Protein AF-A0A522BUM7-F1 (afdb_monomer_lite)

Secondary structure (DSSP, 8-state):
-----PPPHHHHHHH---------------SB-SSSS-B--SSPPTT--

Sequence (49 aa):
MTVLDAVPYAEALAEFEPVIGLETHVELGTASKMFCGCATEFGAEPNTQ

Radius of gyration: 23.07 Å; chains: 1; bounding box: 35×34×51 Å

Foldseek 3Di:
DDDDPDDPPVVCVVPDDDDDDDDDDDDDPDQADPPDRHGPDPDDDPPPD

Structure (mmCIF, N/CA/C/O backbone):
data_AF-A0A522BUM7-F1
#
_entry.id   AF-A0A522BUM7-F1
#
loop_
_atom_site.group_PDB
_atom_site.id
_atom_site.type_symbol
_atom_site.label_atom_id
_atom_site.label_alt_id
_atom_site.label_comp_id
_atom_site.label_asym_id
_atom_site.label_entity_id
_atom_site.label_seq_id
_atom_site.pdbx_PDB_ins_code
_atom_site.Cartn_x
_atom_site.Cartn_y
_atom_site.Cartn_z
_atom_site.occupancy
_atom_site.B_iso_or_equiv
_atom_site.auth_seq_id
_atom_site.auth_comp_id
_atom_site.auth_asym_id
_atom_site.auth_atom_id
_atom_s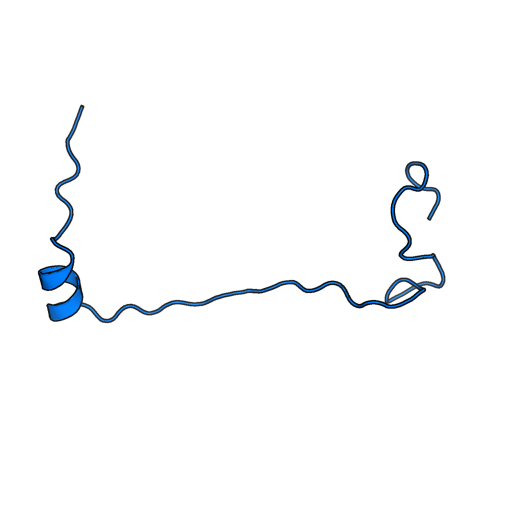ite.pdbx_PDB_model_num
ATOM 1 N N . MET A 1 1 ? 10.715 28.385 -24.714 1.00 50.78 1 MET A N 1
ATOM 2 C CA . MET A 1 1 ? 9.970 27.130 -24.501 1.00 50.78 1 MET A CA 1
ATOM 3 C C . MET A 1 1 ? 10.731 26.053 -25.250 1.00 50.78 1 MET A C 1
ATOM 5 O O . MET A 1 1 ? 10.612 25.975 -26.463 1.00 50.78 1 MET A O 1
ATOM 9 N N . THR A 1 2 ? 11.658 25.373 -24.579 1.00 57.94 2 THR A N 1
ATOM 10 C CA . THR A 1 2 ? 12.504 24.354 -25.211 1.00 57.94 2 THR A CA 1
ATOM 11 C C . THR A 1 2 ? 11.704 23.070 -25.350 1.00 57.94 2 THR A C 1
ATOM 13 O O . THR A 1 2 ? 11.179 22.552 -24.366 1.00 57.94 2 THR A O 1
ATOM 16 N N . VAL A 1 3 ? 11.573 22.608 -26.589 1.00 61.72 3 VAL A N 1
ATOM 17 C CA . VAL A 1 3 ? 11.062 21.279 -26.920 1.00 61.72 3 VAL A CA 1
ATOM 18 C C . VAL A 1 3 ? 12.085 20.277 -26.385 1.00 61.72 3 VAL A C 1
ATOM 20 O O . VAL A 1 3 ? 13.283 20.464 -26.583 1.00 61.72 3 VAL A O 1
ATOM 23 N N . LEU A 1 4 ? 11.634 19.280 -25.628 1.00 71.19 4 LEU A N 1
ATOM 24 C CA . LEU A 1 4 ? 12.500 18.208 -25.146 1.00 71.19 4 LEU A CA 1
ATOM 25 C C . LEU A 1 4 ? 12.866 17.320 -26.345 1.00 71.19 4 LEU A C 1
ATOM 27 O O . LEU A 1 4 ? 11.986 16.648 -26.879 1.00 71.19 4 LEU A O 1
ATOM 31 N N . ASP A 1 5 ? 14.137 17.317 -26.754 1.00 76.94 5 ASP A N 1
ATOM 32 C CA . ASP A 1 5 ? 14.692 16.293 -27.651 1.00 76.94 5 ASP A CA 1
ATOM 33 C C . ASP A 1 5 ? 14.836 14.992 -26.854 1.00 76.94 5 ASP A C 1
ATOM 35 O O . ASP A 1 5 ? 15.855 14.726 -26.217 1.00 76.94 5 ASP A O 1
ATOM 39 N N . ALA A 1 6 ? 13.758 14.213 -26.810 1.00 83.12 6 ALA A N 1
ATOM 40 C CA . ALA A 1 6 ? 13.772 12.870 -26.250 1.00 83.12 6 ALA A CA 1
ATOM 41 C C . ALA A 1 6 ? 14.170 11.853 -27.328 1.00 83.12 6 ALA A C 1
ATOM 43 O O . ALA A 1 6 ? 13.761 11.972 -28.483 1.00 83.12 6 ALA A O 1
ATOM 44 N N . VAL A 1 7 ? 14.920 10.822 -26.930 1.00 87.94 7 VAL A N 1
ATOM 45 C CA . VAL A 1 7 ? 15.254 9.690 -27.805 1.00 87.94 7 VAL A CA 1
ATOM 46 C C . VAL A 1 7 ? 13.958 8.963 -28.209 1.00 87.94 7 VAL A C 1
ATOM 48 O O . VAL A 1 7 ? 13.133 8.669 -27.335 1.00 87.94 7 VAL A O 1
ATOM 51 N N . PRO A 1 8 ? 13.740 8.658 -29.504 1.00 91.25 8 PRO A N 1
ATOM 52 C CA . PRO A 1 8 ? 12.600 7.864 -29.952 1.00 91.25 8 PRO A CA 1
ATOM 53 C C . PRO A 1 8 ? 12.528 6.506 -29.242 1.00 91.25 8 PRO A C 1
ATOM 55 O O . PRO A 1 8 ? 13.540 5.839 -29.054 1.00 91.25 8 PRO A O 1
ATOM 58 N N . TYR A 1 9 ? 11.320 6.047 -28.898 1.00 87.38 9 TYR A N 1
ATOM 59 C CA . TYR A 1 9 ? 11.115 4.817 -28.114 1.00 87.38 9 TYR A CA 1
ATOM 60 C C . TYR A 1 9 ? 11.842 3.585 -28.681 1.00 87.38 9 TYR A C 1
ATOM 62 O O . TYR A 1 9 ? 12.457 2.832 -27.934 1.00 87.38 9 TYR A O 1
ATOM 70 N N . ALA A 1 10 ? 11.802 3.398 -30.004 1.00 91.62 10 ALA A N 1
ATOM 71 C CA . ALA A 1 10 ? 12.452 2.266 -30.661 1.00 91.62 10 ALA A CA 1
ATOM 72 C C . ALA A 1 10 ? 13.988 2.304 -30.551 1.00 91.62 10 ALA A C 1
ATOM 74 O O . ALA A 1 10 ? 14.614 1.255 -30.444 1.00 91.62 10 ALA A O 1
ATOM 75 N N . GLU A 1 11 ? 14.582 3.497 -30.557 1.00 93.19 11 GLU A N 1
ATOM 76 C CA . GLU A 1 11 ? 16.025 3.709 -30.402 1.00 93.19 11 GLU A CA 1
ATOM 77 C C . GLU A 1 11 ? 16.435 3.548 -28.934 1.00 93.19 11 GLU A C 1
ATOM 79 O O . GLU A 1 11 ? 17.375 2.820 -28.628 1.00 93.19 11 GLU A O 1
ATOM 84 N N . ALA A 1 12 ? 15.639 4.094 -28.010 1.00 92.31 12 ALA A N 1
ATOM 85 C CA . ALA A 1 12 ? 15.858 3.928 -26.578 1.00 92.31 12 ALA A CA 1
ATOM 86 C C . ALA A 1 12 ? 15.833 2.448 -26.146 1.00 92.31 12 ALA A C 1
ATOM 88 O O . ALA A 1 12 ? 16.645 2.037 -25.324 1.00 92.31 12 ALA A O 1
ATOM 89 N N . LEU A 1 13 ? 14.938 1.634 -26.719 1.00 91.56 13 LEU A N 1
ATOM 90 C CA . LEU A 1 13 ? 14.903 0.187 -26.468 1.00 91.56 13 LEU A CA 1
ATOM 91 C C . LEU A 1 13 ? 16.081 -0.581 -27.083 1.00 91.56 13 LEU A C 1
ATOM 93 O O . LEU A 1 13 ? 16.385 -1.681 -26.627 1.00 91.56 13 LEU A O 1
ATOM 97 N N . A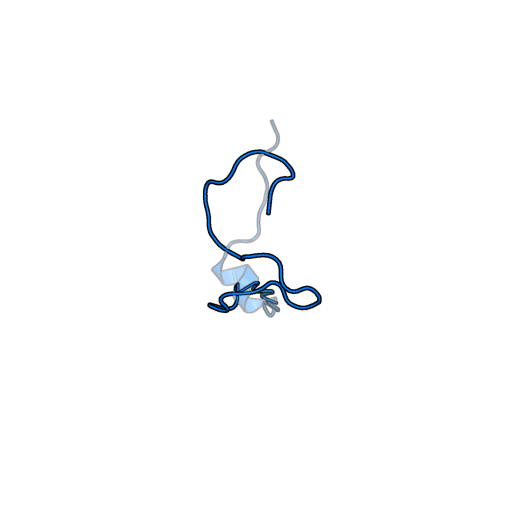LA A 1 14 ? 16.693 -0.058 -28.148 1.00 94.69 14 ALA A N 1
ATOM 98 C CA . ALA A 1 14 ? 17.823 -0.705 -28.808 1.00 94.69 14 ALA A CA 1
ATOM 99 C C . ALA A 1 14 ? 19.149 -0.425 -28.084 1.00 94.69 14 ALA A C 1
ATOM 101 O O . ALA A 1 14 ? 20.026 -1.288 -28.063 1.00 94.69 14 ALA A O 1
ATOM 102 N N . GLU A 1 15 ? 19.293 0.767 -27.502 1.00 95.88 15 GLU A N 1
ATOM 103 C CA . GLU A 1 15 ? 20.526 1.209 -26.841 1.00 95.88 15 GLU A CA 1
ATOM 104 C C . GLU A 1 15 ? 20.544 0.962 -25.327 1.00 95.88 15 GLU A C 1
ATOM 106 O O . GLU A 1 15 ? 21.622 0.805 -24.748 1.00 95.88 15 GLU A O 1
ATOM 111 N N . PHE A 1 16 ? 19.376 0.911 -24.677 1.00 95.00 16 PHE A N 1
ATOM 112 C CA . PHE A 1 16 ? 19.268 0.821 -23.221 1.00 95.00 16 PHE A CA 1
ATOM 113 C C . PHE A 1 16 ? 18.407 -0.356 -22.759 1.00 95.00 16 PHE A C 1
ATOM 115 O O . PHE A 1 16 ? 17.434 -0.748 -23.399 1.00 95.00 16 PHE A O 1
ATOM 122 N N . GLU A 1 17 ? 18.727 -0.870 -21.572 1.00 94.94 17 GLU A N 1
ATOM 123 C CA . GLU A 1 17 ? 17.913 -1.855 -20.866 1.00 94.94 17 GLU A CA 1
ATOM 124 C C . GLU A 1 17 ? 17.055 -1.150 -19.799 1.00 94.94 17 GLU A C 1
ATOM 126 O O . GLU A 1 17 ? 17.604 -0.525 -18.884 1.00 94.94 17 GLU A O 1
ATOM 131 N N . PRO A 1 18 ? 15.712 -1.212 -19.878 1.00 92.31 18 PRO A N 1
ATOM 132 C CA . PRO A 1 18 ? 14.863 -0.614 -18.859 1.00 92.31 18 PRO A CA 1
ATOM 133 C C . PRO A 1 18 ? 14.897 -1.449 -17.574 1.00 92.31 18 PRO A C 1
ATOM 135 O O . PRO A 1 18 ? 14.399 -2.572 -17.531 1.00 92.31 18 PRO A O 1
ATOM 138 N N . VAL A 1 19 ? 15.418 -0.865 -16.495 1.00 95.81 19 VAL A N 1
ATOM 139 C CA . VAL A 1 19 ? 15.398 -1.467 -15.155 1.00 95.81 19 VAL A CA 1
ATOM 140 C C . VAL A 1 19 ? 14.324 -0.775 -14.319 1.00 95.81 19 VAL A C 1
ATOM 142 O O . VAL A 1 19 ? 14.471 0.387 -13.943 1.00 95.81 19 VAL A O 1
ATOM 145 N N . ILE A 1 20 ? 13.224 -1.484 -14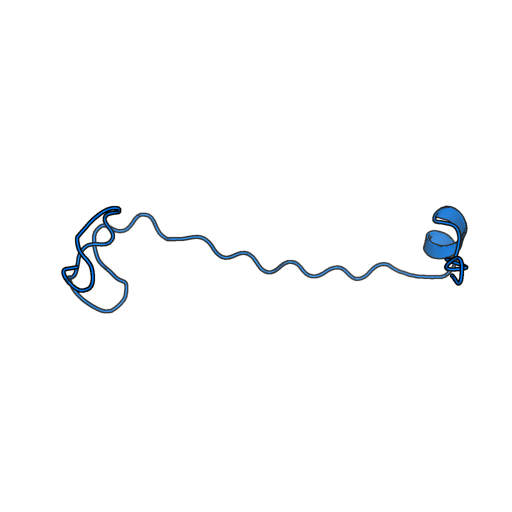.050 1.00 95.88 20 ILE A N 1
ATOM 146 C CA . ILE A 1 20 ? 12.042 -0.941 -13.366 1.00 95.88 20 ILE A CA 1
ATOM 147 C C . ILE A 1 20 ? 11.864 -1.637 -12.015 1.00 95.88 20 ILE A C 1
ATOM 149 O O . ILE A 1 20 ? 11.781 -2.862 -11.948 1.00 95.88 20 ILE A O 1
ATOM 153 N N . GLY A 1 21 ? 11.762 -0.849 -10.944 1.00 97.25 21 GLY A N 1
ATOM 154 C CA . GLY A 1 21 ? 11.386 -1.313 -9.609 1.00 97.25 21 GLY A CA 1
ATOM 155 C C . GLY A 1 21 ? 9.999 -0.805 -9.228 1.00 97.25 21 GLY A C 1
ATOM 156 O O . GLY A 1 21 ? 9.680 0.358 -9.471 1.00 97.25 21 GLY A O 1
ATOM 157 N N . LEU A 1 22 ? 9.183 -1.673 -8.628 1.00 97.25 22 LEU A N 1
ATOM 158 C CA . LEU A 1 22 ? 7.873 -1.319 -8.087 1.00 97.25 22 LEU A CA 1
ATOM 159 C C . LEU A 1 22 ? 7.859 -1.597 -6.584 1.00 97.25 22 LEU A C 1
ATOM 161 O O . LEU A 1 22 ? 8.200 -2.696 -6.153 1.00 97.25 22 LEU A O 1
ATOM 165 N N . GLU A 1 23 ? 7.415 -0.616 -5.805 1.00 97.88 23 GLU A N 1
ATOM 166 C CA . GLU A 1 23 ? 7.137 -0.764 -4.378 1.00 97.88 23 GLU A CA 1
ATOM 167 C C . GLU A 1 23 ? 5.632 -0.623 -4.172 1.00 97.88 23 GLU A C 1
ATOM 169 O O . GLU A 1 23 ? 5.017 0.343 -4.620 1.00 97.88 23 GLU A O 1
ATOM 174 N N . THR A 1 24 ? 5.017 -1.629 -3.558 1.00 97.31 24 THR A N 1
ATOM 175 C CA . THR A 1 24 ? 3.568 -1.671 -3.352 1.00 97.31 24 THR A CA 1
ATOM 176 C C . THR A 1 24 ? 3.272 -1.784 -1.869 1.00 97.31 24 THR A C 1
ATOM 178 O O . THR A 1 24 ? 3.773 -2.683 -1.198 1.00 97.31 24 THR A O 1
ATOM 181 N N . HIS A 1 25 ? 2.410 -0.900 -1.374 1.00 98.12 25 HIS A N 1
ATOM 182 C CA . HIS A 1 25 ? 1.835 -1.008 -0.041 1.00 98.12 25 HIS A CA 1
ATOM 183 C C . HIS A 1 25 ? 0.430 -1.598 -0.129 1.00 98.12 25 HIS A C 1
ATOM 185 O O . HIS A 1 25 ? -0.393 -1.150 -0.926 1.00 98.12 25 HIS A O 1
ATOM 191 N N . VAL A 1 26 ? 0.169 -2.604 0.703 1.00 97.56 26 VAL A N 1
ATOM 192 C CA . VAL A 1 26 ? -1.146 -3.227 0.865 1.00 97.56 26 VAL A CA 1
ATOM 193 C C . VAL A 1 26 ? -1.492 -3.193 2.344 1.00 97.56 26 VAL A C 1
ATOM 195 O O . VAL A 1 26 ? -0.691 -3.604 3.183 1.00 97.56 26 VAL A O 1
ATOM 198 N N . GLU A 1 27 ? -2.683 -2.702 2.659 1.00 97.38 27 GLU A N 1
ATOM 199 C CA . GLU A 1 27 ? -3.217 -2.746 4.014 1.00 97.38 27 GLU A CA 1
ATOM 200 C C . GLU A 1 27 ? -3.757 -4.150 4.319 1.00 97.38 27 GLU A C 1
ATOM 202 O O . GLU A 1 27 ? -4.464 -4.752 3.508 1.00 97.38 27 GLU A O 1
ATOM 207 N N . LEU A 1 28 ? -3.407 -4.697 5.485 1.00 97.25 28 LEU A N 1
ATOM 208 C CA . LEU A 1 28 ? -3.920 -5.994 5.922 1.00 97.25 28 LEU A CA 1
ATOM 209 C C . LEU A 1 28 ? -5.365 -5.840 6.414 1.00 97.25 28 LEU A C 1
ATOM 211 O O . LEU A 1 28 ? -5.654 -4.945 7.198 1.00 97.25 28 LEU A O 1
ATOM 215 N N . GLY A 1 29 ? -6.252 -6.764 6.037 1.00 97.25 29 GLY A N 1
ATOM 216 C CA . GLY A 1 29 ? -7.652 -6.793 6.489 1.00 97.25 29 GLY A CA 1
ATOM 217 C C . GLY A 1 29 ? -7.842 -7.268 7.936 1.00 97.25 29 GLY A C 1
ATOM 218 O O . GLY A 1 29 ? -8.721 -8.087 8.203 1.00 97.25 29 GLY A O 1
ATOM 219 N N . THR A 1 30 ? -6.983 -6.841 8.863 1.00 98.25 30 THR A N 1
ATOM 220 C CA . THR A 1 30 ? -7.090 -7.170 10.291 1.00 98.25 30 THR A CA 1
ATOM 221 C C . THR A 1 30 ? -8.157 -6.310 10.958 1.00 98.25 30 THR A C 1
ATOM 223 O O . THR A 1 30 ? -8.453 -5.227 10.476 1.00 98.25 30 THR A O 1
ATOM 226 N N . A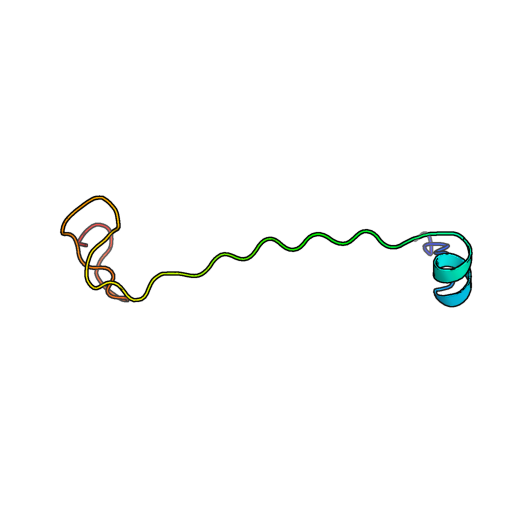LA A 1 31 ? -8.724 -6.770 12.080 1.00 98.00 31 ALA A N 1
ATOM 227 C CA . ALA A 1 31 ? -9.667 -5.974 12.880 1.00 98.00 31 ALA A CA 1
ATOM 228 C C . ALA A 1 31 ? -8.969 -4.988 13.840 1.00 98.00 31 ALA A C 1
ATOM 230 O O . ALA A 1 31 ? -9.561 -3.988 14.234 1.00 98.00 31 ALA A O 1
ATOM 231 N N . SER A 1 32 ? -7.718 -5.273 14.227 1.00 98.19 32 SER A N 1
ATOM 232 C CA . SER A 1 32 ? -6.896 -4.418 15.091 1.00 98.19 32 SER A CA 1
ATOM 233 C C . SER A 1 32 ? -5.642 -3.923 14.376 1.00 98.19 32 SER A C 1
ATOM 235 O O . SER A 1 32 ? -5.175 -4.545 13.414 1.00 98.19 32 SER A O 1
ATOM 237 N N . LYS A 1 33 ? -5.067 -2.822 14.872 1.00 98.19 33 LYS A N 1
ATOM 238 C CA . LYS A 1 33 ? -3.767 -2.309 14.415 1.00 98.19 33 LYS A CA 1
ATOM 239 C C . LYS A 1 33 ? -2.650 -3.325 14.707 1.00 98.19 33 LYS A C 1
ATOM 241 O O . LYS A 1 33 ? -2.792 -4.225 15.532 1.00 98.19 33 LYS A O 1
ATOM 246 N N . MET A 1 34 ? -1.506 -3.156 14.040 1.00 98.06 34 MET A N 1
ATOM 247 C CA . MET A 1 34 ? -0.383 -4.104 14.117 1.00 98.06 34 MET A CA 1
ATOM 248 C C . MET A 1 34 ? 0.217 -4.224 15.530 1.00 98.06 34 MET A C 1
ATOM 250 O O . MET A 1 34 ? 0.630 -5.304 15.940 1.00 98.06 34 MET A O 1
ATOM 254 N N . PHE A 1 35 ? 0.269 -3.118 16.278 1.00 98.25 35 PHE A N 1
ATOM 255 C CA . PHE A 1 35 ? 0.986 -3.043 17.559 1.00 98.25 35 PHE A CA 1
ATOM 256 C C . PHE A 1 35 ? 0.113 -2.585 18.738 1.00 98.25 35 PHE A C 1
ATOM 258 O O . PHE A 1 35 ? 0.631 -2.324 19.822 1.00 98.25 35 PHE A O 1
ATOM 265 N N . CYS A 1 36 ? -1.205 -2.478 18.552 1.00 97.69 36 CYS A N 1
ATOM 266 C CA . CYS A 1 36 ? -2.155 -2.203 19.630 1.00 97.69 36 CYS A CA 1
ATOM 267 C C . CYS A 1 36 ? -3.546 -2.772 19.308 1.00 97.69 36 CYS A C 1
ATOM 269 O O . CYS A 1 36 ? -3.833 -3.137 18.172 1.00 97.69 36 CYS A O 1
ATOM 271 N N . GLY A 1 37 ? -4.421 -2.829 20.314 1.00 98.00 37 GLY A N 1
ATOM 272 C CA . GLY A 1 37 ? -5.786 -3.353 20.175 1.00 98.00 37 GLY A CA 1
ATOM 273 C C . GLY A 1 37 ? -6.801 -2.392 19.544 1.00 98.00 37 GLY A C 1
ATOM 274 O O . GLY A 1 37 ? -7.972 -2.742 19.467 1.00 98.00 37 GLY A O 1
ATOM 275 N N . CYS A 1 38 ? -6.385 -1.194 19.127 1.00 98.06 38 CYS A N 1
ATOM 276 C CA . CYS A 1 38 ? -7.262 -0.222 18.469 1.00 98.06 38 CYS A CA 1
ATOM 277 C C . CYS A 1 38 ? -7.804 -0.763 17.139 1.00 98.06 38 CYS A C 1
ATOM 279 O O . CYS A 1 38 ? -7.094 -1.504 16.453 1.00 98.06 38 CYS A O 1
ATOM 281 N N . ALA A 1 39 ? -9.007 -0.342 16.747 1.00 97.75 39 ALA A N 1
ATOM 282 C CA . ALA A 1 39 ? -9.641 -0.776 15.504 1.00 97.75 39 ALA A CA 1
ATOM 283 C C . ALA A 1 39 ? -8.931 -0.216 14.253 1.00 97.75 39 ALA A C 1
ATOM 285 O O . ALA A 1 39 ? -8.299 0.845 14.287 1.00 97.75 39 ALA A O 1
ATOM 286 N N . THR A 1 40 ? -9.047 -0.940 13.142 1.00 97.56 40 THR A N 1
ATOM 287 C CA . THR A 1 40 ? -8.621 -0.538 11.782 1.00 97.56 40 THR A CA 1
ATOM 288 C C . THR A 1 40 ? -9.778 0.004 10.940 1.00 97.56 40 THR A C 1
ATOM 290 O O . THR A 1 40 ? -9.623 0.229 9.745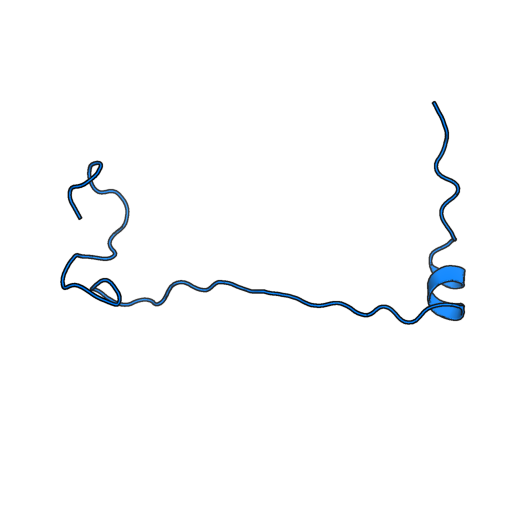 1.00 97.56 40 THR A O 1
ATOM 293 N N . GLU A 1 41 ? -10.954 0.202 11.539 1.00 96.50 41 GLU A N 1
ATOM 294 C CA . GLU A 1 41 ? -12.140 0.646 10.811 1.00 96.50 41 GLU A CA 1
ATOM 295 C C . GLU A 1 41 ? -11.971 2.045 10.207 1.00 96.50 41 GLU A C 1
ATOM 297 O O . GLU A 1 41 ? -11.277 2.918 10.737 1.00 96.50 41 GLU A O 1
ATOM 302 N N . PHE A 1 42 ? -12.640 2.257 9.080 1.00 96.69 42 PHE A N 1
ATOM 303 C CA . PHE A 1 42 ? -12.656 3.535 8.389 1.00 96.69 42 PHE A CA 1
ATOM 304 C C . PHE A 1 42 ? -13.763 4.447 8.936 1.00 96.69 42 PHE A C 1
ATOM 306 O O . PHE A 1 42 ? -14.871 3.990 9.205 1.00 96.69 42 PHE A O 1
ATOM 313 N N . GLY A 1 43 ? -13.495 5.756 8.991 1.00 96.69 43 GLY A N 1
ATOM 314 C CA . GLY A 1 43 ? -14.533 6.783 9.147 1.00 96.69 43 GLY A CA 1
ATOM 315 C C . GLY A 1 43 ? -14.799 7.291 10.566 1.00 96.69 43 GLY A C 1
ATOM 316 O O . GLY A 1 43 ? -15.765 8.021 10.760 1.00 96.69 43 GLY A O 1
ATOM 317 N N . ALA A 1 44 ? -13.973 6.946 11.548 1.00 97.12 44 ALA A N 1
ATOM 318 C CA . ALA A 1 44 ? -14.121 7.473 12.900 1.00 97.12 44 ALA A CA 1
ATOM 319 C C . ALA A 1 44 ? -13.628 8.919 13.069 1.00 97.12 44 ALA A C 1
ATOM 321 O O . ALA A 1 44 ? -12.916 9.465 12.222 1.00 97.12 44 ALA A O 1
ATOM 322 N N . GLU A 1 45 ? -13.965 9.518 14.215 1.00 98.12 45 GLU A N 1
ATOM 323 C CA . GLU A 1 45 ? -13.543 10.873 14.567 1.00 98.12 45 GLU A CA 1
ATOM 324 C C . GLU A 1 45 ? -12.016 10.973 14.760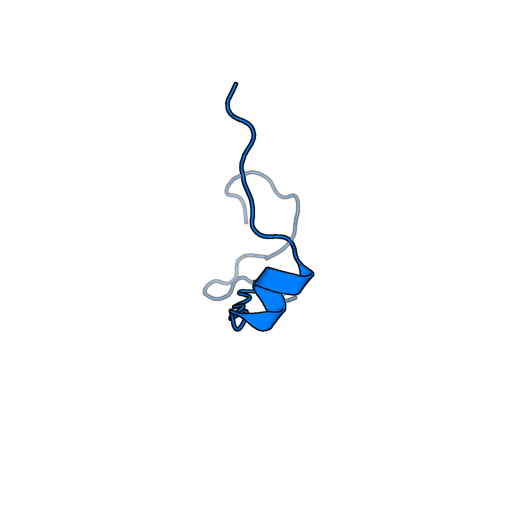 1.00 98.12 45 GLU A C 1
ATOM 326 O O . GLU A 1 45 ? -11.363 10.014 15.203 1.00 98.12 45 GLU A O 1
ATOM 331 N N . PRO A 1 46 ? -11.410 12.144 14.488 1.00 98.00 46 PRO A N 1
ATOM 332 C CA . PRO A 1 46 ? -9.973 12.332 14.629 1.00 98.00 46 PRO A CA 1
ATOM 333 C C . PRO A 1 46 ? -9.461 11.962 16.026 1.00 98.00 46 PRO A C 1
ATOM 335 O O . PRO A 1 46 ? -9.908 12.505 17.034 1.00 98.00 46 PRO A O 1
ATOM 338 N N . ASN A 1 47 ? -8.450 11.090 16.072 1.00 96.81 47 ASN A N 1
ATOM 339 C CA . ASN A 1 47 ? -7.791 10.613 17.297 1.00 96.81 47 ASN A CA 1
ATOM 340 C C . ASN A 1 47 ? -8.674 9.762 18.230 1.00 96.81 47 ASN A C 1
ATOM 342 O O . ASN A 1 47 ? -8.413 9.723 19.431 1.00 96.81 47 ASN A O 1
ATOM 346 N N . THR A 1 48 ? -9.691 9.074 17.698 1.00 96.50 48 THR A N 1
ATOM 347 C CA . THR A 1 48 ? -10.605 8.239 18.508 1.00 96.50 48 THR A CA 1
ATOM 348 C C . THR A 1 48 ? -10.539 6.730 18.230 1.00 96.50 48 THR A C 1
ATOM 350 O O . THR A 1 48 ? -11.326 5.981 18.798 1.00 96.50 48 THR A O 1
ATOM 353 N N . GLN A 1 49 ? -9.554 6.286 17.432 1.00 92.00 49 GLN A N 1
ATOM 354 C CA . GLN A 1 49 ? -9.338 4.878 17.048 1.00 92.00 49 GLN A CA 1
ATOM 355 C C . GLN A 1 49 ? -8.596 4.030 18.071 1.00 92.00 49 GLN A C 1
ATOM 357 O O . GLN A 1 49 ? -7.399 4.336 18.293 1.00 92.00 49 GLN A O 1
#

pLDDT: mean 92.35, std 10.59, range [50.78, 98.25]